Protein AF-A0A398B338-F1 (afdb_monomer_lite)

Secondary structure (DSSP, 8-state):
---------PPPB--EE---SSPPP--TTPPPPB-EE---BSEE--SSBS--EE-S-S----------SS-GGG-----EETTEE-TT-S------

Radius of gyration: 16.94 Å; chains: 1; bounding box: 46×30×53 Å

Organism: NCBI:txid228899

Sequence (96 aa):
MSDYKRKKSSPAYGYVTLIGSKPIMVQSGESITFNQNGLLNNIQFSPPSDTLIIRKSGDYRIEYVLLIDGPASSSTYGLILNDSLVQGRLTNEGSL

pLDDT: mean 83.3, std 14.9, range [41.0, 97.56]

InterPro domains:
  IPR008983 Tumour necrosis factor-like domain superfamily [G3DSA:2.60.120.40] (10-95)

Foldseek 3Di:
DDDPPPPPDDDWDWDFAADDDDDDDADPPGADFTAGIDDTDQWDDDPRDRDIDRPDDDDDDDDDDDDDDDDPVPDKDFDDDPNHTDPPGIDDDDDD

Structure (mmCIF, N/CA/C/O backbone):
data_AF-A0A398B338-F1
#
_entry.id   AF-A0A398B338-F1
#
loop_
_atom_site.group_PDB
_atom_site.id
_atom_site.type_symbol
_atom_site.label_atom_id
_atom_site.label_alt_id
_atom_site.label_comp_id
_atom_site.label_asym_id
_atom_site.label_entity_id
_atom_site.label_seq_id
_atom_site.pdbx_PDB_ins_code
_atom_site.Cartn_x
_atom_site.Cartn_y
_atom_site.Cartn_z
_atom_site.occupancy
_atom_site.B_iso_or_equiv
_atom_site.auth_seq_id
_atom_site.auth_comp_id
_atom_site.auth_asym_id
_atom_site.auth_atom_id
_atom_site.pdbx_PDB_model_num
ATOM 1 N N . MET A 1 1 ? -29.918 1.910 34.685 1.00 42.94 1 MET A N 1
ATOM 2 C CA . MET A 1 1 ? -28.799 1.504 33.809 1.00 42.94 1 MET A CA 1
ATOM 3 C C . MET A 1 1 ? -29.200 1.815 32.379 1.00 42.94 1 MET A C 1
ATOM 5 O O . MET A 1 1 ? -30.219 1.299 31.950 1.00 42.94 1 MET A O 1
ATOM 9 N N . SER A 1 2 ? -28.505 2.726 31.696 1.00 51.38 2 SER A N 1
ATOM 10 C CA . SER A 1 2 ? -28.783 3.054 30.295 1.00 51.38 2 SER A CA 1
ATOM 11 C C . SER A 1 2 ? -28.037 2.088 29.377 1.00 51.38 2 SER A C 1
ATOM 13 O O . SER A 1 2 ? -26.827 1.900 29.510 1.00 51.38 2 SER A O 1
ATOM 15 N N . ASP A 1 3 ? -28.762 1.483 28.440 1.00 52.59 3 ASP A N 1
ATOM 16 C CA . ASP A 1 3 ? -28.194 0.672 27.369 1.00 52.59 3 ASP A CA 1
ATOM 17 C C . ASP A 1 3 ? -27.351 1.564 26.456 1.00 52.59 3 ASP A C 1
ATOM 19 O O . ASP A 1 3 ? -27.850 2.241 25.551 1.00 52.59 3 ASP A O 1
ATOM 23 N N . TYR A 1 4 ? -26.045 1.595 26.711 1.00 55.62 4 TYR A N 1
ATOM 24 C CA . TYR A 1 4 ? -25.084 2.232 25.829 1.00 55.62 4 TYR A CA 1
ATOM 25 C C . TYR A 1 4 ? -25.116 1.472 24.500 1.00 55.62 4 TYR A C 1
ATOM 27 O O . TYR A 1 4 ? -24.517 0.403 24.365 1.00 55.62 4 TYR A O 1
ATOM 35 N N . LYS A 1 5 ? -25.853 1.999 23.513 1.00 53.16 5 LYS A N 1
ATOM 36 C CA . LYS A 1 5 ? -25.829 1.511 22.131 1.00 53.16 5 LYS A CA 1
ATOM 37 C C . LYS A 1 5 ? -24.384 1.578 21.638 1.00 53.16 5 LYS A C 1
ATOM 39 O O . LYS A 1 5 ? -23.951 2.600 21.108 1.00 53.16 5 LYS A O 1
ATOM 44 N N . ARG A 1 6 ? -23.627 0.486 21.794 1.00 54.31 6 ARG A N 1
ATOM 45 C CA . ARG A 1 6 ? -22.363 0.261 21.089 1.00 54.31 6 ARG A CA 1
ATOM 46 C C . ARG A 1 6 ? -22.687 0.413 19.607 1.00 54.31 6 ARG A C 1
ATOM 48 O O . ARG A 1 6 ? -23.263 -0.491 19.004 1.00 54.31 6 ARG A O 1
ATOM 55 N N . LYS A 1 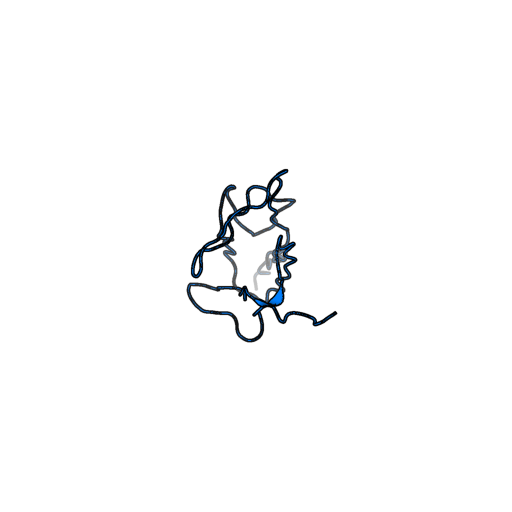7 ? -22.359 1.567 19.016 1.00 56.44 7 LYS A N 1
ATOM 56 C CA . LYS A 1 7 ? -22.303 1.708 17.559 1.00 56.44 7 LYS A CA 1
ATOM 57 C C . LYS A 1 7 ? -21.422 0.559 17.080 1.00 56.44 7 LYS A C 1
ATOM 59 O O . LYS A 1 7 ? -20.238 0.536 17.410 1.00 56.44 7 LYS A O 1
ATOM 64 N N . LYS A 1 8 ? -22.008 -0.418 16.377 1.00 56.38 8 LYS A N 1
ATOM 65 C CA . LYS A 1 8 ? -21.252 -1.493 15.727 1.00 56.38 8 LYS A CA 1
ATOM 66 C C . LYS A 1 8 ? -20.158 -0.812 14.910 1.00 56.38 8 LYS A C 1
ATOM 68 O O . LYS A 1 8 ? -20.457 -0.035 14.005 1.00 56.38 8 LYS A O 1
ATOM 73 N N . SER A 1 9 ? -18.903 -1.016 15.298 1.00 66.06 9 SER A N 1
ATOM 74 C CA . SER A 1 9 ? -17.784 -0.510 14.519 1.00 66.06 9 SER A CA 1
ATOM 75 C C . SER A 1 9 ? -17.727 -1.348 13.253 1.00 66.06 9 SER A C 1
ATOM 77 O O . SER A 1 9 ? -17.459 -2.544 13.325 1.00 66.06 9 SER A O 1
ATOM 79 N N . SER A 1 10 ? -18.046 -0.751 12.109 1.00 69.81 10 SER A N 1
ATOM 80 C CA . SER A 1 10 ? -17.836 -1.419 10.828 1.00 69.81 10 SER A CA 1
ATOM 81 C C . SER A 1 10 ? -16.327 -1.531 10.571 1.00 69.81 10 SER A C 1
ATOM 83 O O . SER A 1 10 ? -15.614 -0.549 10.814 1.00 69.81 10 SER A O 1
ATOM 85 N N . PRO A 1 11 ? -15.825 -2.683 10.097 1.00 80.38 11 PRO A N 1
ATOM 86 C CA . PRO A 1 11 ? -14.402 -2.866 9.817 1.00 80.38 11 PRO A CA 1
ATOM 87 C C . PRO A 1 11 ? -13.937 -1.890 8.733 1.00 80.38 11 PRO A C 1
ATOM 89 O O . PRO A 1 11 ? -14.734 -1.502 7.876 1.00 80.38 11 PRO A O 1
ATOM 92 N N . ALA A 1 12 ? -12.668 -1.479 8.766 1.00 87.62 12 ALA A N 1
ATOM 93 C CA . ALA A 1 12 ? -12.105 -0.737 7.643 1.00 87.62 12 ALA A CA 1
ATOM 94 C C . ALA A 1 12 ? -11.784 -1.718 6.511 1.00 87.62 12 ALA A C 1
ATOM 96 O O . ALA A 1 12 ? -11.180 -2.758 6.765 1.00 87.62 12 ALA A O 1
ATOM 97 N N . TYR A 1 13 ? -12.224 -1.419 5.291 1.00 91.19 13 TYR A N 1
ATOM 98 C CA . TYR A 1 13 ? -11.947 -2.253 4.122 1.00 91.19 13 TYR A CA 1
ATOM 99 C C . TYR A 1 13 ? -11.974 -1.421 2.844 1.00 91.19 13 TYR A C 1
ATOM 101 O O . TYR A 1 13 ? -12.618 -0.369 2.785 1.00 91.19 13 TYR A O 1
ATOM 109 N N . GLY A 1 14 ? -11.284 -1.919 1.824 1.00 93.38 14 GLY A N 1
ATOM 110 C CA . GLY A 1 14 ? -11.217 -1.311 0.506 1.00 93.38 14 GLY A CA 1
ATOM 111 C C . GLY A 1 14 ? -9.904 -1.627 -0.193 1.00 93.38 14 GLY A C 1
ATOM 112 O O . GLY A 1 14 ? -9.120 -2.435 0.301 1.00 93.38 14 GLY A O 1
ATOM 113 N N . TYR A 1 15 ? -9.669 -0.986 -1.334 1.00 94.88 15 TYR A N 1
ATOM 114 C CA . TYR A 1 15 ? -8.404 -1.086 -2.056 1.00 94.88 15 TYR A CA 1
ATOM 115 C C . TYR A 1 15 ? -8.071 0.225 -2.765 1.00 94.88 15 TYR A C 1
ATOM 117 O O . TYR A 1 15 ? -8.963 0.990 -3.148 1.00 94.88 15 TYR A O 1
ATOM 125 N N . VAL A 1 16 ? -6.776 0.441 -2.973 1.00 96.38 16 VAL A N 1
ATOM 126 C CA . VAL A 1 16 ? -6.233 1.466 -3.867 1.00 96.38 16 VAL A CA 1
ATOM 127 C C . VAL A 1 16 ? -5.426 0.798 -4.959 1.00 96.38 16 VAL A C 1
ATOM 129 O O . VAL A 1 16 ? -4.963 -0.328 -4.795 1.00 96.38 16 VAL A O 1
ATOM 132 N N . THR A 1 17 ? -5.327 1.455 -6.104 1.00 95.69 17 THR A N 1
ATOM 133 C CA . THR A 1 17 ? -4.673 0.885 -7.274 1.00 95.69 17 THR A CA 1
ATOM 134 C C . THR A 1 17 ? -4.059 1.975 -8.133 1.00 95.69 17 THR A C 1
ATOM 136 O O . THR A 1 17 ? -4.477 3.135 -8.114 1.00 95.69 17 THR A O 1
ATOM 139 N N . LEU A 1 18 ? -3.048 1.580 -8.895 1.00 94.19 18 LEU A N 1
ATOM 140 C CA . LEU A 1 18 ? -2.469 2.378 -9.957 1.00 94.19 18 LEU A CA 1
ATOM 141 C C . LEU A 1 18 ? -3.062 1.882 -11.276 1.00 94.19 18 LEU A C 1
ATOM 143 O O . LEU A 1 18 ? -2.879 0.723 -11.636 1.00 94.19 18 LEU A O 1
ATOM 147 N N . ILE A 1 19 ? -3.788 2.744 -11.985 1.00 92.31 19 ILE A N 1
ATOM 148 C CA . ILE A 1 19 ? -4.257 2.476 -13.346 1.00 92.31 19 ILE A CA 1
ATOM 149 C C . ILE A 1 19 ? -3.458 3.338 -14.313 1.00 92.31 19 ILE A C 1
ATOM 151 O O . ILE A 1 19 ? -3.450 4.565 -14.215 1.00 92.31 19 ILE A O 1
ATOM 155 N N . GLY A 1 20 ? -2.809 2.695 -15.272 1.00 89.19 20 GLY A N 1
ATOM 156 C CA . GLY A 1 20 ? -2.037 3.357 -16.310 1.00 89.19 20 GLY A CA 1
ATOM 157 C C . GLY A 1 20 ? -1.563 2.357 -17.352 1.00 89.19 20 GLY A C 1
ATOM 158 O O . GLY A 1 20 ? -1.609 1.149 -17.137 1.00 89.19 20 GLY A O 1
ATOM 159 N N . SER A 1 21 ? -1.120 2.869 -18.497 1.00 84.75 21 SER A N 1
ATOM 160 C CA . SER A 1 21 ? -0.604 2.054 -19.603 1.00 84.75 21 SER A CA 1
ATOM 161 C C . SER A 1 21 ? 0.925 2.022 -19.668 1.00 84.75 21 SER A C 1
ATOM 163 O O . SER A 1 21 ? 1.478 1.434 -20.593 1.00 84.75 21 SER A O 1
ATOM 165 N N . LYS A 1 22 ? 1.611 2.710 -18.748 1.00 87.31 22 LYS A N 1
ATOM 166 C CA . LYS A 1 22 ? 3.074 2.792 -18.685 1.00 87.31 22 LYS A CA 1
ATOM 167 C C . LYS A 1 22 ? 3.550 2.467 -17.268 1.00 87.31 22 LYS A C 1
ATOM 169 O O . LYS A 1 22 ? 2.872 2.883 -16.324 1.00 87.31 22 LYS A O 1
ATOM 174 N N . PRO A 1 23 ? 4.699 1.786 -17.117 1.00 86.31 23 PRO A N 1
ATOM 175 C CA . PRO A 1 23 ? 5.355 1.641 -15.825 1.00 86.31 23 PRO A CA 1
ATOM 176 C C . PRO A 1 23 ? 5.633 3.008 -15.196 1.00 86.31 23 PRO A C 1
ATOM 178 O O . PRO A 1 23 ? 5.926 3.978 -15.903 1.00 86.31 23 PRO A O 1
ATOM 181 N N . ILE A 1 24 ? 5.562 3.074 -13.869 1.00 88.62 24 ILE A N 1
ATOM 182 C CA . ILE A 1 24 ? 6.040 4.227 -13.107 1.00 88.62 24 ILE A CA 1
ATOM 183 C C . ILE A 1 24 ? 7.449 3.940 -12.602 1.00 88.62 24 ILE A C 1
ATOM 185 O O . ILE A 1 24 ? 7.750 2.835 -12.156 1.00 88.62 24 ILE A O 1
ATOM 189 N N . MET A 1 25 ? 8.313 4.945 -12.677 1.00 88.06 25 MET A N 1
ATOM 190 C CA . MET A 1 25 ? 9.619 4.888 -12.037 1.00 88.06 25 MET A CA 1
ATOM 191 C C . MET A 1 25 ? 9.449 5.292 -10.574 1.00 88.06 25 MET A C 1
ATOM 193 O O . MET A 1 25 ? 8.816 6.308 -10.299 1.00 88.06 25 MET A O 1
ATOM 197 N N . VAL A 1 26 ? 10.004 4.503 -9.658 1.00 87.94 26 VAL A N 1
ATOM 198 C CA . VAL A 1 26 ? 10.015 4.794 -8.218 1.00 87.94 26 VAL A CA 1
ATOM 199 C C . VAL A 1 26 ? 11.464 4.737 -7.766 1.00 87.94 26 VAL A C 1
ATOM 201 O O . VAL A 1 26 ? 12.136 3.730 -8.002 1.00 87.94 26 VAL A O 1
ATOM 204 N N . GLN A 1 27 ? 11.972 5.820 -7.179 1.00 88.31 27 GLN A N 1
ATOM 205 C CA . GLN A 1 27 ? 13.354 5.857 -6.710 1.00 88.31 27 GLN A CA 1
ATOM 206 C C . GLN A 1 27 ? 13.485 5.194 -5.335 1.00 88.31 27 GLN A C 1
ATOM 208 O O . GLN A 1 27 ? 12.519 5.037 -4.588 1.00 88.31 27 GLN A O 1
ATOM 213 N N . SER A 1 28 ? 14.707 4.791 -4.982 1.00 86.81 28 SER A N 1
ATOM 214 C CA . SER A 1 28 ? 14.980 4.218 -3.663 1.00 86.81 28 SER A CA 1
ATOM 215 C C . SER A 1 28 ? 14.612 5.210 -2.558 1.00 86.81 28 SER A C 1
ATOM 217 O O . SER A 1 28 ? 15.128 6.325 -2.531 1.00 86.81 28 SER A O 1
ATOM 219 N N . GLY A 1 29 ? 13.774 4.775 -1.617 1.00 89.00 29 GLY A N 1
ATOM 220 C CA . GLY A 1 29 ? 13.288 5.600 -0.508 1.00 89.00 29 GLY A CA 1
ATOM 221 C C . GLY A 1 29 ? 12.013 6.392 -0.811 1.00 89.00 29 GLY A C 1
ATOM 222 O O . GLY A 1 29 ? 11.477 7.013 0.101 1.00 89.00 29 GLY A O 1
ATOM 223 N N . GLU A 1 30 ? 11.505 6.350 -2.045 1.00 92.19 30 GLU A N 1
ATOM 224 C CA . GLU A 1 30 ? 10.223 6.960 -2.397 1.00 92.19 30 GLU A CA 1
ATOM 225 C C . GLU A 1 30 ? 9.046 6.002 -2.181 1.00 92.19 30 GLU A C 1
ATOM 227 O O . GLU A 1 30 ? 9.161 4.779 -2.311 1.00 92.19 30 GLU A O 1
ATOM 232 N N . SER A 1 31 ? 7.882 6.581 -1.891 1.00 93.25 31 SER A N 1
ATOM 233 C CA . SER A 1 31 ? 6.624 5.849 -1.788 1.00 93.25 31 SER A CA 1
ATOM 234 C C . SER A 1 31 ? 5.972 5.649 -3.157 1.00 93.25 31 SER A C 1
ATOM 236 O O . SER A 1 31 ? 6.035 6.501 -4.045 1.00 93.25 31 SER A O 1
ATOM 238 N N . ILE A 1 32 ? 5.257 4.534 -3.312 1.00 92.38 32 ILE A N 1
ATOM 239 C CA . ILE A 1 32 ? 4.452 4.272 -4.507 1.00 92.38 32 ILE A CA 1
ATOM 240 C C . ILE A 1 32 ? 3.177 5.119 -4.447 1.00 92.38 32 ILE A C 1
ATOM 242 O O . ILE A 1 32 ? 2.356 4.954 -3.548 1.00 92.38 32 ILE A O 1
ATOM 246 N N . THR A 1 33 ? 2.978 5.988 -5.439 1.00 94.88 33 THR A N 1
ATOM 247 C CA . THR A 1 33 ? 1.733 6.753 -5.581 1.00 94.88 33 THR A CA 1
ATOM 248 C C . THR A 1 33 ? 0.663 5.926 -6.292 1.00 94.88 33 THR A C 1
ATOM 250 O O . THR A 1 33 ? 0.870 5.449 -7.408 1.00 94.88 33 THR A O 1
ATOM 253 N N . PHE A 1 34 ? -0.518 5.820 -5.689 1.00 95.69 34 PHE A N 1
ATOM 254 C CA . PHE A 1 34 ? -1.708 5.231 -6.297 1.00 95.69 34 PHE A CA 1
ATOM 255 C C . PHE A 1 34 ? -2.638 6.334 -6.804 1.00 95.69 34 PHE A C 1
ATOM 257 O O . PHE A 1 34 ? -2.760 7.395 -6.191 1.00 95.69 34 PHE A O 1
ATOM 264 N N . ASN A 1 35 ? -3.315 6.102 -7.929 1.00 96.44 35 ASN A N 1
ATOM 265 C CA . ASN A 1 35 ? -4.133 7.126 -8.589 1.00 96.44 35 ASN A CA 1
ATOM 266 C C . ASN A 1 35 ? -5.632 6.810 -8.615 1.00 96.44 35 ASN A C 1
ATOM 268 O O . ASN A 1 35 ? -6.408 7.619 -9.117 1.00 96.44 35 ASN A O 1
ATOM 272 N N . GLN A 1 36 ? -6.047 5.665 -8.077 1.00 97.19 36 GLN A N 1
ATOM 273 C CA . GLN A 1 36 ? -7.448 5.283 -7.969 1.00 97.19 36 GLN A CA 1
ATOM 274 C C . GLN A 1 36 ? -7.718 4.464 -6.709 1.00 97.19 36 GLN A C 1
ATOM 276 O O . GLN A 1 36 ? -6.813 3.917 -6.078 1.00 97.19 36 GLN A O 1
ATOM 281 N N . ASN A 1 37 ? -8.998 4.348 -6.370 1.00 97.56 37 ASN A N 1
ATOM 282 C CA . ASN A 1 37 ? -9.484 3.500 -5.296 1.00 97.56 37 ASN A CA 1
ATOM 283 C C . ASN A 1 37 ? -10.827 2.867 -5.653 1.00 97.56 37 ASN A C 1
ATOM 285 O O . ASN A 1 37 ? -11.623 3.445 -6.390 1.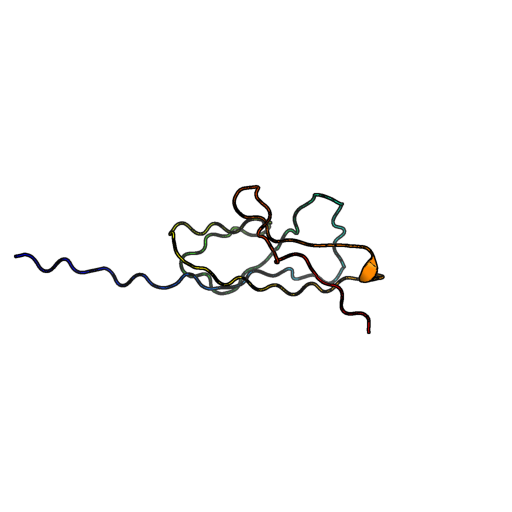00 97.56 37 ASN A O 1
ATOM 289 N N . GLY A 1 38 ? -11.080 1.688 -5.092 1.00 94.44 38 GLY A N 1
ATOM 290 C CA . GLY A 1 38 ? -12.413 1.098 -5.069 1.00 94.44 38 GLY A CA 1
ATOM 291 C C . GLY A 1 38 ? -13.264 1.651 -3.930 1.00 94.44 38 GLY A C 1
ATOM 292 O O . GLY A 1 38 ? -13.026 2.746 -3.416 1.00 94.44 38 GLY A O 1
ATOM 293 N N . LEU A 1 39 ? -14.246 0.858 -3.491 1.00 93.69 39 LEU A N 1
ATOM 294 C CA . LEU A 1 39 ? -15.017 1.164 -2.286 1.00 93.69 39 LEU A CA 1
ATOM 295 C C . LEU A 1 39 ? -14.079 1.278 -1.082 1.00 93.69 39 LEU A C 1
ATOM 297 O O . LEU A 1 39 ? -13.331 0.348 -0.791 1.00 93.69 39 LEU A O 1
ATOM 301 N N . LEU A 1 40 ? -14.158 2.403 -0.373 1.00 94.12 40 LEU A N 1
ATOM 302 C CA . LEU A 1 40 ? -13.439 2.634 0.874 1.00 94.12 40 LEU A CA 1
ATOM 303 C C . LEU A 1 40 ? -14.449 2.792 2.004 1.00 94.12 40 LEU A C 1
ATOM 305 O O . LEU A 1 40 ? -15.286 3.694 1.989 1.00 94.12 40 LEU A O 1
ATOM 309 N N . ASN A 1 41 ? -14.355 1.930 3.009 1.00 92.25 41 ASN A N 1
ATOM 310 C CA . ASN A 1 41 ? -15.134 2.039 4.231 1.00 92.25 41 ASN A CA 1
ATOM 311 C C . ASN A 1 41 ? -14.193 2.316 5.399 1.00 92.25 41 ASN A C 1
ATOM 313 O O . ASN A 1 41 ? -13.307 1.513 5.675 1.00 92.25 41 ASN A O 1
ATOM 317 N N . ASN A 1 42 ? -14.394 3.431 6.105 1.00 91.44 42 ASN A N 1
ATOM 318 C CA . ASN A 1 42 ? -13.544 3.868 7.225 1.00 91.44 42 ASN A CA 1
ATOM 319 C C . ASN A 1 42 ? -12.040 4.012 6.890 1.00 91.44 42 ASN A C 1
ATOM 321 O O . ASN A 1 42 ? -11.209 3.992 7.798 1.00 91.44 42 ASN A O 1
ATOM 325 N N . ILE A 1 43 ? -11.706 4.194 5.609 1.00 93.50 43 ILE A N 1
ATOM 326 C CA . ILE A 1 43 ? -10.369 4.516 5.097 1.00 93.50 43 ILE A CA 1
ATOM 327 C C . ILE A 1 43 ? -10.495 5.835 4.337 1.00 93.50 43 ILE A C 1
ATOM 329 O O . ILE A 1 43 ? -11.397 5.985 3.514 1.00 93.50 43 ILE A O 1
ATOM 333 N N . GLN A 1 44 ? -9.620 6.794 4.623 1.00 95.31 44 GLN A N 1
ATOM 334 C CA . GLN A 1 44 ? -9.517 8.033 3.862 1.00 95.31 44 GLN A CA 1
ATOM 335 C C . GLN A 1 44 ? -8.343 7.934 2.887 1.00 95.31 44 GLN A C 1
ATOM 337 O O . GLN A 1 44 ? -7.233 7.568 3.269 1.00 95.31 44 GLN A O 1
ATOM 342 N N . PHE A 1 45 ? -8.611 8.300 1.639 1.00 96.62 45 PHE A N 1
ATOM 343 C CA . PHE A 1 45 ? -7.648 8.345 0.551 1.00 96.62 45 PHE A CA 1
ATOM 344 C C . PHE A 1 45 ? -8.122 9.382 -0.469 1.00 96.62 45 PHE A C 1
ATOM 346 O O . PHE A 1 45 ? -9.315 9.442 -0.767 1.00 96.62 45 PHE A O 1
ATOM 353 N N . SER A 1 46 ? -7.195 10.186 -0.981 1.00 96.25 46 SER A N 1
ATOM 354 C CA . SER A 1 46 ? -7.472 11.213 -1.985 1.00 96.25 46 SER A CA 1
ATOM 355 C C . SER A 1 46 ? -6.502 11.021 -3.147 1.00 96.25 46 SER A C 1
ATOM 357 O O . SER A 1 46 ? -5.365 11.472 -3.039 1.00 96.25 46 SER A O 1
ATOM 359 N N . PRO A 1 47 ? -6.893 10.323 -4.226 1.00 95.00 47 PRO A N 1
ATOM 360 C CA . PRO A 1 47 ? -5.991 10.093 -5.344 1.00 95.00 47 PRO A CA 1
ATOM 361 C C . PRO A 1 47 ? -5.655 11.397 -6.100 1.00 95.00 47 PRO A C 1
ATOM 363 O O . PRO A 1 47 ? -6.539 12.243 -6.260 1.00 95.00 47 PRO A O 1
ATOM 366 N N . PRO A 1 48 ? -4.428 11.533 -6.639 1.00 95.81 48 PRO A N 1
ATOM 367 C CA . PRO A 1 48 ? -3.301 10.621 -6.455 1.00 95.81 48 PRO A CA 1
ATOM 368 C C . PRO A 1 48 ? -2.660 10.793 -5.070 1.00 95.81 48 PRO A C 1
ATOM 370 O O . PRO A 1 48 ? -2.463 11.912 -4.607 1.00 95.81 48 PRO A O 1
ATOM 373 N N . SER A 1 49 ? -2.339 9.684 -4.410 1.00 96.94 49 SER A N 1
ATOM 374 C CA . SER A 1 49 ? -1.700 9.687 -3.092 1.00 96.94 49 SER A CA 1
ATOM 375 C C . SER A 1 49 ? -0.948 8.380 -2.863 1.00 96.94 49 SER A C 1
ATOM 377 O O . SER A 1 49 ? -1.304 7.333 -3.405 1.00 96.94 49 SER A O 1
ATOM 379 N N . ASP A 1 50 ? 0.087 8.439 -2.042 1.00 95.31 50 ASP A N 1
ATOM 380 C CA . ASP A 1 50 ? 0.855 7.297 -1.548 1.00 95.31 50 ASP A CA 1
ATOM 381 C C . ASP A 1 50 ? 0.399 6.826 -0.153 1.00 95.31 50 ASP A C 1
ATOM 383 O O . ASP A 1 50 ? 0.828 5.784 0.338 1.00 95.31 50 ASP A O 1
ATOM 387 N N . THR A 1 51 ? -0.502 7.580 0.481 1.00 95.38 51 THR A N 1
ATOM 388 C CA . THR A 1 51 ? -0.842 7.430 1.895 1.00 95.38 51 THR A CA 1
ATOM 389 C C . THR A 1 51 ? -2.318 7.090 2.080 1.00 95.38 51 THR A C 1
ATOM 391 O O . THR A 1 51 ? -3.208 7.776 1.566 1.00 95.38 51 THR A O 1
ATOM 394 N N . LEU A 1 52 ? -2.579 6.058 2.889 1.00 94.62 52 LEU A N 1
ATOM 395 C CA . LEU A 1 52 ? -3.904 5.676 3.382 1.00 94.62 52 LEU A CA 1
ATOM 396 C C . LEU A 1 52 ? -4.060 6.092 4.842 1.00 94.62 52 LEU A C 1
ATOM 398 O O . LEU A 1 52 ? -3.219 5.763 5.675 1.00 94.62 52 LEU A O 1
ATOM 402 N N . ILE A 1 53 ? -5.169 6.753 5.179 1.00 95.25 53 ILE A N 1
ATOM 403 C CA . ILE A 1 53 ? -5.446 7.176 6.556 1.00 95.25 53 ILE A CA 1
ATOM 404 C C . ILE A 1 53 ? -6.567 6.318 7.141 1.00 95.25 53 ILE A C 1
ATOM 406 O O . ILE A 1 53 ? -7.730 6.411 6.738 1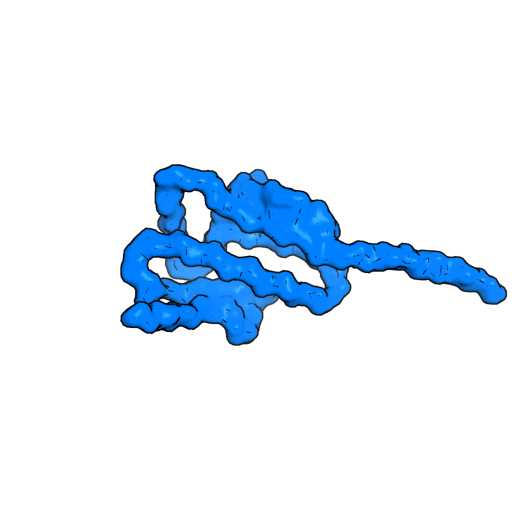.00 95.25 53 ILE A O 1
ATOM 410 N N . ILE A 1 54 ? -6.229 5.521 8.155 1.00 92.19 54 ILE A N 1
ATOM 411 C CA . ILE A 1 54 ? -7.184 4.755 8.958 1.00 92.19 54 ILE A CA 1
ATOM 412 C C . ILE A 1 54 ? -7.347 5.465 10.305 1.00 92.19 54 ILE A C 1
ATOM 414 O O . ILE A 1 54 ? -6.427 5.520 11.113 1.00 92.19 54 ILE A O 1
ATOM 418 N N . ARG A 1 55 ? -8.525 6.048 10.553 1.00 89.19 55 ARG A N 1
ATOM 419 C CA . ARG A 1 55 ? -8.762 6.913 11.7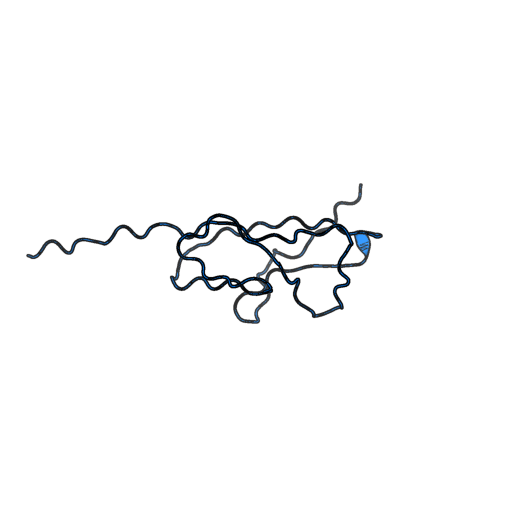31 1.00 89.19 55 ARG A CA 1
ATOM 420 C C . ARG A 1 55 ? -9.125 6.160 13.011 1.00 89.19 55 ARG A C 1
ATOM 422 O O . ARG A 1 55 ? -9.276 6.775 14.063 1.00 89.19 55 ARG A O 1
ATOM 429 N N . LYS A 1 56 ? -9.355 4.853 12.919 1.00 86.19 56 LYS A N 1
ATOM 430 C CA . LYS A 1 56 ? -9.692 4.008 14.066 1.00 86.19 56 LYS A CA 1
ATOM 431 C C . LYS A 1 56 ? -8.528 3.078 14.355 1.00 86.19 56 LYS A C 1
ATOM 433 O O . LYS A 1 56 ? -7.899 2.583 13.431 1.00 86.19 56 LYS A O 1
ATOM 438 N N . SER A 1 57 ? -8.265 2.844 15.632 1.00 85.94 57 SER A N 1
ATOM 439 C CA . SER A 1 57 ? -7.362 1.781 16.050 1.00 85.94 57 SER A CA 1
ATOM 440 C C . SER A 1 57 ? -8.029 0.416 15.876 1.00 85.94 57 SER A C 1
ATOM 442 O O . SER A 1 57 ? -9.256 0.284 15.956 1.00 85.94 57 SER A O 1
ATOM 444 N N . GLY A 1 58 ? -7.206 -0.599 15.646 1.00 87.12 58 GLY A N 1
ATOM 445 C CA . GLY A 1 58 ? -7.631 -1.978 15.467 1.00 87.12 58 GLY A CA 1
ATOM 446 C C . GLY A 1 58 ? -6.549 -2.794 14.778 1.00 87.12 58 GLY A C 1
ATOM 447 O O . GLY A 1 58 ? -5.529 -2.252 14.351 1.00 87.12 58 GLY A O 1
ATOM 448 N N . ASP A 1 59 ? -6.803 -4.091 14.658 1.00 88.31 59 ASP A N 1
ATOM 449 C CA . ASP A 1 59 ? -5.958 -4.983 13.879 1.00 88.31 59 ASP A CA 1
ATOM 450 C C . ASP A 1 59 ? -6.385 -4.928 12.412 1.00 88.31 59 ASP A C 1
ATOM 452 O O . ASP A 1 59 ? -7.560 -5.112 12.079 1.00 88.31 59 ASP A O 1
ATOM 456 N N . TYR A 1 60 ? -5.420 -4.674 11.531 1.00 88.56 60 TYR A N 1
ATOM 457 C CA . TYR A 1 60 ? -5.647 -4.541 10.097 1.00 88.56 60 TYR A CA 1
ATOM 458 C C . TYR A 1 60 ? -4.790 -5.541 9.331 1.00 88.56 60 TYR A C 1
ATOM 460 O O . TYR A 1 60 ? -3.583 -5.649 9.546 1.00 88.56 60 TYR A O 1
ATOM 468 N N . ARG A 1 61 ? -5.417 -6.253 8.392 1.00 90.00 61 ARG A N 1
ATOM 469 C CA . ARG A 1 61 ? -4.709 -7.023 7.370 1.00 90.00 61 ARG A CA 1
ATOM 470 C C . ARG A 1 61 ? -4.538 -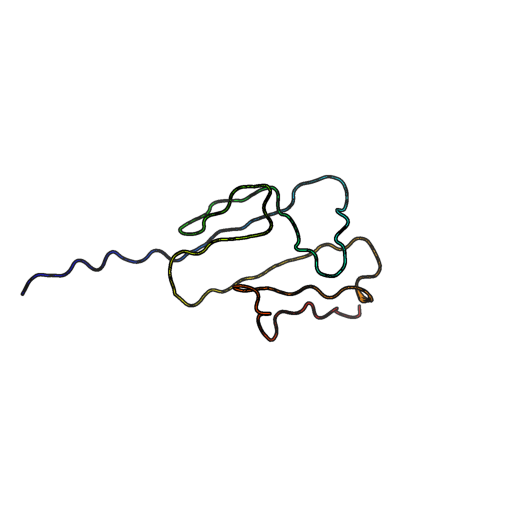6.131 6.150 1.00 90.00 61 ARG A C 1
ATOM 472 O O . ARG A 1 61 ? -5.528 -5.641 5.615 1.00 90.00 61 ARG A O 1
ATOM 479 N N . ILE A 1 62 ? -3.294 -5.945 5.726 1.00 90.38 62 ILE A N 1
ATOM 480 C CA . ILE A 1 62 ? -2.959 -5.249 4.485 1.00 90.38 62 ILE A CA 1
ATOM 481 C C . ILE A 1 62 ? -2.219 -6.230 3.588 1.00 90.38 62 ILE A C 1
ATOM 483 O O . ILE A 1 62 ? -1.318 -6.940 4.037 1.00 90.38 62 ILE A O 1
ATOM 487 N N . GLU A 1 63 ? -2.633 -6.266 2.330 1.00 88.81 63 GLU A N 1
ATOM 488 C CA . GLU A 1 63 ? -2.063 -7.094 1.277 1.00 88.81 63 GLU A CA 1
ATOM 489 C C . GLU A 1 63 ? -1.797 -6.200 0.076 1.00 88.81 63 GLU A C 1
ATOM 491 O O . GLU A 1 63 ? -2.550 -5.259 -0.180 1.00 88.81 63 GLU A O 1
ATOM 496 N N . TYR A 1 64 ? -0.719 -6.481 -0.643 1.00 88.62 64 TYR A N 1
ATOM 497 C CA . TYR A 1 64 ? -0.355 -5.737 -1.835 1.00 88.62 64 TYR A CA 1
ATOM 498 C C . TYR A 1 64 ? 0.222 -6.686 -2.881 1.00 88.62 64 TYR A C 1
ATOM 500 O O . TYR A 1 64 ? 0.791 -7.728 -2.554 1.00 88.62 64 TYR A O 1
ATOM 508 N N . VAL A 1 65 ? 0.059 -6.307 -4.144 1.00 87.81 65 VAL A N 1
ATOM 509 C CA . VAL A 1 65 ? 0.646 -6.979 -5.303 1.00 87.81 65 VAL A CA 1
ATOM 510 C C . VAL A 1 65 ? 1.313 -5.902 -6.138 1.00 87.81 65 VAL A C 1
ATOM 512 O O . VAL A 1 65 ? 0.683 -4.893 -6.456 1.00 87.81 65 VAL A O 1
ATOM 515 N N . LEU A 1 66 ? 2.582 -6.110 -6.474 1.00 86.38 66 LEU A N 1
ATOM 516 C CA . LEU A 1 66 ? 3.352 -5.214 -7.326 1.00 86.38 66 LEU A CA 1
ATOM 517 C C . LEU A 1 66 ? 3.713 -5.960 -8.607 1.00 86.38 66 LEU A C 1
ATOM 519 O O . LEU A 1 66 ? 4.208 -7.083 -8.558 1.00 86.38 66 LEU A O 1
ATOM 523 N N . LEU A 1 67 ? 3.443 -5.331 -9.748 1.00 85.19 67 LEU A N 1
ATOM 524 C CA . LEU A 1 67 ? 3.915 -5.788 -11.049 1.00 85.19 67 LEU A CA 1
ATOM 525 C C . LEU A 1 67 ? 5.109 -4.912 -11.417 1.00 85.19 67 LEU A C 1
ATOM 527 O O . LEU A 1 67 ? 4.949 -3.710 -11.627 1.00 85.19 67 LEU A O 1
ATOM 531 N N . ILE A 1 68 ? 6.296 -5.508 -11.427 1.00 82.38 68 ILE A N 1
ATOM 532 C CA . ILE A 1 68 ? 7.560 -4.799 -11.620 1.00 82.38 68 ILE A CA 1
ATOM 533 C C . ILE A 1 68 ? 8.041 -5.069 -13.044 1.00 82.38 68 ILE A C 1
ATOM 535 O O . ILE A 1 68 ? 8.156 -6.222 -13.456 1.00 82.38 68 ILE A O 1
ATOM 539 N N . ASP A 1 69 ? 8.303 -4.000 -13.792 1.00 79.06 69 ASP A N 1
ATOM 540 C CA . ASP A 1 69 ? 8.931 -4.078 -15.109 1.00 79.06 69 ASP A CA 1
ATOM 541 C C . ASP A 1 69 ? 10.458 -4.044 -14.933 1.00 79.06 69 ASP A C 1
ATOM 543 O O . ASP A 1 69 ? 11.023 -3.012 -14.570 1.00 79.06 69 ASP A O 1
ATOM 547 N N . GLY A 1 70 ? 11.119 -5.193 -15.101 1.00 69.88 70 GLY A N 1
ATOM 548 C CA . GLY A 1 70 ? 12.561 -5.365 -14.881 1.00 69.88 70 GLY A CA 1
ATOM 549 C C . GLY A 1 70 ? 12.908 -6.611 -14.052 1.00 69.88 70 GLY A C 1
ATOM 550 O O . GLY A 1 70 ? 12.017 -7.381 -13.690 1.00 69.88 70 GLY A O 1
ATOM 551 N N . PRO A 1 71 ? 14.199 -6.863 -13.755 1.00 66.38 71 PRO A N 1
ATOM 552 C CA . PRO A 1 71 ? 14.584 -7.977 -12.896 1.00 66.38 71 PRO A CA 1
ATOM 553 C C . PRO A 1 71 ? 14.035 -7.758 -11.480 1.00 66.38 71 PRO A C 1
ATOM 555 O O . PRO A 1 71 ? 14.503 -6.889 -10.748 1.00 66.38 71 PRO A O 1
ATOM 558 N N . ALA A 1 72 ? 13.056 -8.576 -11.086 1.00 59.16 72 ALA A N 1
ATOM 559 C CA . ALA A 1 72 ? 12.403 -8.505 -9.776 1.00 59.16 72 ALA A CA 1
ATOM 560 C C . ALA A 1 72 ? 13.409 -8.571 -8.602 1.00 59.16 72 ALA A C 1
ATOM 562 O O . ALA A 1 72 ? 13.223 -7.949 -7.564 1.00 59.16 72 ALA A O 1
ATOM 563 N N 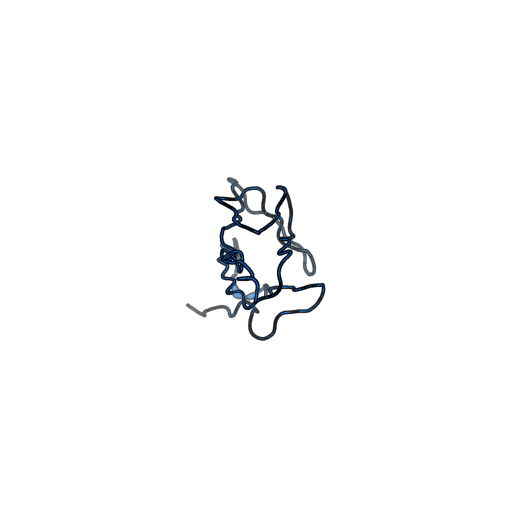. SER A 1 73 ? 14.558 -9.220 -8.815 1.00 58.69 73 SER A N 1
ATOM 564 C CA . SER A 1 73 ? 15.609 -9.446 -7.819 1.00 58.69 73 SER A CA 1
ATOM 565 C C . SER A 1 73 ? 16.396 -8.211 -7.349 1.00 58.69 73 SER A C 1
ATOM 567 O O . SER A 1 73 ? 17.282 -8.374 -6.512 1.00 58.69 73 SER A O 1
ATOM 569 N N . SER A 1 74 ? 16.161 -7.001 -7.877 1.00 69.06 74 SER A N 1
ATOM 570 C CA . SER A 1 74 ? 16.954 -5.806 -7.515 1.00 69.06 74 SER A CA 1
ATOM 571 C C . SER A 1 74 ? 16.253 -4.786 -6.617 1.00 69.06 74 SER A C 1
ATOM 573 O O . SER A 1 74 ? 16.870 -3.781 -6.262 1.00 69.06 74 SER A O 1
ATOM 575 N N . SER A 1 75 ? 14.983 -4.981 -6.259 1.00 76.56 75 SER A N 1
ATOM 576 C CA . SER A 1 75 ? 14.220 -3.968 -5.521 1.00 76.56 75 SER A CA 1
ATOM 577 C C . SER A 1 75 ? 13.395 -4.590 -4.404 1.00 76.56 75 SER A C 1
ATOM 579 O O . SER A 1 75 ? 12.654 -5.535 -4.622 1.00 76.56 75 SER A O 1
ATOM 581 N N . THR A 1 76 ? 13.515 -4.039 -3.198 1.00 85.44 76 THR A N 1
ATOM 582 C CA . THR A 1 76 ? 12.711 -4.444 -2.042 1.00 85.44 76 THR A CA 1
ATOM 583 C C . THR A 1 76 ? 11.693 -3.359 -1.727 1.00 85.44 76 THR A C 1
ATOM 585 O O . THR A 1 76 ? 12.055 -2.194 -1.568 1.00 85.44 76 THR A O 1
ATOM 588 N N . TYR A 1 77 ? 10.431 -3.749 -1.578 1.00 87.81 77 TYR A N 1
ATOM 589 C CA . TYR A 1 77 ? 9.342 -2.863 -1.172 1.00 87.81 77 TYR A CA 1
ATOM 590 C C . TYR A 1 77 ? 8.868 -3.235 0.224 1.00 87.81 77 TYR A C 1
ATOM 592 O O . TYR A 1 77 ? 8.971 -4.388 0.630 1.00 87.81 77 TYR A O 1
ATOM 600 N N . GLY A 1 78 ? 8.344 -2.269 0.968 1.00 90.19 78 GLY A N 1
ATOM 601 C CA . GLY A 1 78 ? 7.886 -2.477 2.335 1.00 90.19 78 GLY A CA 1
ATOM 602 C C . GLY A 1 78 ? 6.643 -1.665 2.647 1.00 90.19 78 GLY A C 1
ATOM 603 O O . GLY A 1 78 ? 6.340 -0.680 1.977 1.00 90.19 78 GLY A O 1
ATOM 604 N N . LEU A 1 79 ? 5.931 -2.080 3.692 1.00 92.75 79 LEU A N 1
ATOM 605 C CA . LEU A 1 79 ? 4.807 -1.323 4.223 1.00 92.75 79 LEU A CA 1
ATOM 606 C C . LEU A 1 79 ? 5.280 -0.436 5.375 1.00 92.75 79 LEU A C 1
ATOM 608 O O . LEU A 1 79 ? 5.854 -0.937 6.342 1.00 92.75 79 LEU A O 1
ATOM 612 N N . ILE A 1 80 ? 5.014 0.864 5.277 1.00 93.75 80 ILE A N 1
ATOM 613 C CA . ILE A 1 80 ? 5.340 1.848 6.310 1.00 93.75 80 ILE A CA 1
ATOM 614 C C . ILE A 1 80 ? 4.062 2.232 7.061 1.00 93.75 80 ILE A C 1
ATOM 616 O O . ILE A 1 80 ? 3.040 2.539 6.449 1.00 93.75 80 ILE A O 1
ATOM 620 N N . LEU A 1 81 ? 4.116 2.215 8.391 1.00 94.12 81 LEU A N 1
ATOM 621 C CA . LEU A 1 81 ? 3.065 2.703 9.279 1.00 94.12 81 LEU A CA 1
ATOM 622 C C . LEU A 1 81 ? 3.639 3.836 10.128 1.00 94.12 81 LEU A C 1
ATOM 624 O O . LEU A 1 81 ? 4.487 3.577 10.979 1.00 94.12 81 LEU A O 1
ATOM 628 N N . ASN A 1 82 ? 3.159 5.065 9.916 1.00 93.75 82 ASN A N 1
ATOM 629 C CA . ASN A 1 82 ? 3.620 6.265 10.630 1.00 93.75 82 ASN A CA 1
ATOM 630 C C . ASN A 1 82 ? 5.159 6.332 10.692 1.00 93.75 82 ASN A C 1
ATOM 632 O O . ASN A 1 82 ? 5.750 6.276 11.770 1.00 93.75 82 ASN A O 1
ATOM 636 N N . ASP A 1 83 ? 5.794 6.340 9.518 1.00 91.50 83 ASP A N 1
ATOM 637 C CA . ASP A 1 83 ? 7.253 6.409 9.328 1.00 91.50 83 ASP A CA 1
ATOM 638 C C . ASP A 1 83 ? 8.057 5.196 9.836 1.00 91.50 83 ASP A C 1
ATOM 640 O O . ASP A 1 83 ? 9.284 5.180 9.764 1.00 91.50 83 ASP A O 1
ATOM 644 N N . SER A 1 84 ? 7.385 4.141 10.306 1.00 93.19 84 SER A N 1
ATOM 645 C CA . SER A 1 84 ? 8.023 2.905 10.767 1.00 93.19 84 SER A CA 1
ATOM 646 C C . SER A 1 84 ? 7.770 1.742 9.813 1.00 93.19 84 SER A C 1
ATOM 648 O O . SER A 1 84 ? 6.628 1.463 9.446 1.00 93.19 84 SER A O 1
ATOM 650 N N . LEU A 1 85 ? 8.826 1.008 9.453 1.00 91.88 85 LEU A N 1
ATOM 651 C CA . LEU A 1 85 ? 8.697 -0.222 8.672 1.00 91.88 85 LEU A CA 1
ATOM 652 C C . LEU A 1 85 ? 7.915 -1.279 9.461 1.00 91.88 85 LEU A C 1
ATOM 654 O O . LEU A 1 85 ? 8.293 -1.657 10.573 1.00 91.88 85 LEU A O 1
ATOM 658 N N . VAL A 1 86 ? 6.858 -1.812 8.853 1.00 91.44 86 VAL A N 1
ATOM 659 C CA . VAL A 1 86 ? 6.129 -2.953 9.402 1.00 91.44 86 VAL A CA 1
ATOM 660 C C . VAL A 1 86 ? 6.960 -4.216 9.194 1.00 91.44 86 VAL A C 1
ATOM 662 O O . VAL A 1 86 ? 7.212 -4.656 8.071 1.00 91.44 86 VAL A O 1
ATOM 665 N N . GLN A 1 87 ? 7.395 -4.800 10.309 1.00 86.94 87 GLN A N 1
ATOM 666 C CA . GLN A 1 87 ? 8.249 -5.985 10.338 1.00 86.94 87 GLN A CA 1
ATOM 667 C C . GLN A 1 87 ? 7.633 -7.155 9.556 1.00 86.94 87 GLN A C 1
ATOM 669 O O . GLN A 1 87 ? 6.429 -7.408 9.629 1.00 86.94 87 GLN A O 1
ATOM 674 N N . GLY A 1 88 ? 8.470 -7.875 8.803 1.00 82.50 88 GLY A N 1
ATOM 675 C CA . GLY A 1 88 ? 8.053 -9.046 8.022 1.00 82.50 88 GLY A CA 1
ATOM 676 C C . GLY A 1 88 ? 7.162 -8.741 6.810 1.00 82.50 88 GLY A C 1
ATOM 677 O O . GLY A 1 88 ? 6.550 -9.657 6.267 1.00 82.50 88 GLY A O 1
ATOM 678 N N . ARG A 1 89 ? 7.056 -7.471 6.389 1.00 80.25 89 ARG A N 1
ATOM 679 C CA . ARG A 1 89 ? 6.272 -7.038 5.214 1.00 80.25 89 ARG A CA 1
ATOM 680 C C . ARG A 1 89 ? 7.124 -6.514 4.061 1.00 80.25 89 ARG A C 1
ATOM 682 O O . ARG A 1 89 ? 6.600 -5.804 3.203 1.00 80.25 89 ARG A O 1
ATOM 689 N N . LEU A 1 90 ? 8.408 -6.861 4.049 1.00 80.38 90 LEU A N 1
ATOM 690 C CA . LEU A 1 90 ? 9.264 -6.645 2.888 1.00 80.38 90 LEU A CA 1
ATOM 691 C C . LEU A 1 90 ? 8.897 -7.643 1.781 1.00 80.38 90 LEU A C 1
ATOM 693 O O . LEU A 1 90 ? 8.543 -8.785 2.092 1.00 80.38 90 LEU A O 1
ATOM 697 N N . THR A 1 91 ? 8.961 -7.228 0.514 1.00 74.50 91 THR A N 1
ATOM 698 C CA . THR A 1 91 ? 8.840 -8.168 -0.606 1.00 74.50 91 THR A CA 1
ATOM 699 C C . THR A 1 91 ? 9.955 -9.200 -0.501 1.00 74.50 91 THR A C 1
ATOM 701 O O . THR A 1 91 ? 11.134 -8.861 -0.434 1.00 74.50 91 THR A O 1
ATOM 704 N N . ASN A 1 92 ? 9.565 -10.471 -0.447 1.00 62.19 92 ASN A N 1
ATOM 705 C CA . ASN A 1 92 ? 10.481 -11.582 -0.639 1.00 62.19 92 ASN A CA 1
ATOM 706 C C . ASN A 1 92 ? 10.337 -12.003 -2.094 1.00 62.19 92 ASN A C 1
ATOM 708 O O . ASN A 1 92 ? 9.275 -12.487 -2.491 1.00 62.19 92 ASN A O 1
ATOM 712 N N . GLU A 1 93 ? 11.384 -11.795 -2.880 1.00 62.25 93 GLU A N 1
ATOM 713 C CA . GLU A 1 93 ? 11.398 -12.225 -4.270 1.00 62.25 93 GLU A CA 1
ATOM 714 C C . GLU A 1 93 ? 11.366 -13.756 -4.319 1.00 62.25 93 GLU A C 1
ATOM 716 O O . GLU A 1 93 ? 12.218 -14.434 -3.739 1.00 62.25 93 GLU A O 1
ATOM 721 N N . GLY A 1 94 ? 10.361 -14.316 -4.989 1.00 46.84 94 GLY A N 1
ATOM 722 C CA . GLY A 1 94 ? 10.385 -15.723 -5.358 1.00 46.84 94 GLY A CA 1
ATOM 723 C C . GLY A 1 94 ? 11.380 -15.897 -6.499 1.00 46.84 94 GLY A C 1
ATOM 724 O O . GLY A 1 94 ? 11.163 -15.357 -7.581 1.00 46.84 94 GLY A O 1
ATOM 725 N N . SER A 1 95 ? 12.466 -16.639 -6.283 1.00 41.31 95 SER A N 1
ATOM 726 C CA . SER A 1 95 ? 13.237 -17.179 -7.403 1.00 41.31 95 SER A CA 1
ATOM 727 C C . SER A 1 95 ? 12.330 -18.152 -8.161 1.00 41.31 95 SER A C 1
ATOM 729 O O . SER A 1 95 ? 11.946 -19.177 -7.590 1.00 41.31 95 SER A O 1
ATOM 731 N N . LEU A 1 96 ? 11.944 -17.799 -9.391 1.00 41.00 96 LEU A N 1
ATOM 732 C CA . LEU A 1 96 ? 11.366 -18.757 -10.339 1.00 41.00 96 LEU A CA 1
ATOM 733 C C . LEU A 1 96 ? 12.376 -19.869 -10.643 1.00 41.00 96 LEU A C 1
ATOM 735 O O . LEU A 1 96 ? 13.581 -19.545 -10.758 1.00 41.00 96 LEU A O 1
#